Protein AF-A0A6L6HS32-F1 (afdb_monomer)

Organism: NCBI:txid2665644

Solvent-accessible surface area (backbone atoms only — not comparable to full-atom values): 3637 Å² total; per-residue (Å²): 133,69,35,22,31,45,19,34,63,92,42,71,65,26,21,31,25,60,83,70,79,40,66,35,70,81,58,65,55,36,72,25,78,38,68,65,57,49,50,51,50,49,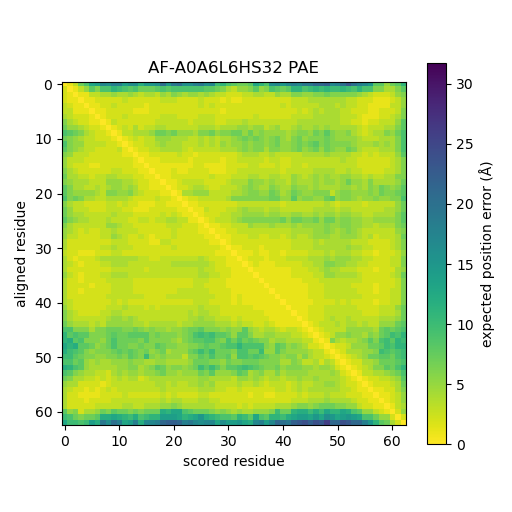69,77,38,43,82,37,86,74,40,44,96,52,63,67,37,84,42,76,50,84,124

Radius of gyration: 10.45 Å; Cα contacts (8 Å, |Δi|>4): 111; chains: 1; bounding box: 23×23×27 Å

pLDDT: mean 87.57, std 7.44, range [52.28, 94.25]

Mean predicted aligned error: 4.1 Å

Structure (mmCIF, N/CA/C/O backbone):
data_AF-A0A6L6HS32-F1
#
_entry.id   AF-A0A6L6HS32-F1
#
loop_
_atom_site.group_PDB
_atom_site.id
_atom_site.type_symbol
_atom_site.label_atom_id
_atom_site.label_alt_id
_atom_site.label_comp_id
_atom_site.label_asym_id
_atom_site.label_entity_id
_atom_site.label_seq_id
_atom_site.pdbx_PDB_ins_code
_atom_site.Cartn_x
_atom_site.Cartn_y
_atom_site.Cartn_z
_atom_site.occupancy
_atom_site.B_iso_or_equiv
_atom_site.auth_seq_id
_atom_site.auth_comp_id
_atom_site.auth_asym_id
_atom_site.auth_atom_id
_atom_site.pdbx_PDB_model_num
ATOM 1 N N . MET A 1 1 ? 7.198 -10.653 -13.913 1.00 65.44 1 MET A N 1
ATOM 2 C CA . MET A 1 1 ? 6.012 -10.753 -13.040 1.00 65.44 1 MET A CA 1
ATOM 3 C C . MET A 1 1 ? 5.629 -9.337 -12.696 1.00 65.44 1 MET A C 1
ATOM 5 O O . MET A 1 1 ? 6.532 -8.521 -12.569 1.00 65.44 1 MET A O 1
ATOM 9 N N . ASP A 1 2 ? 4.337 -9.043 -12.643 1.00 84.38 2 ASP A N 1
ATOM 10 C CA . ASP A 1 2 ? 3.882 -7.735 -12.188 1.00 84.38 2 ASP A CA 1
ATOM 11 C C . ASP A 1 2 ? 3.905 -7.745 -10.662 1.00 84.38 2 ASP A C 1
ATOM 13 O O . ASP A 1 2 ? 3.391 -8.675 -10.048 1.00 84.38 2 ASP A O 1
ATOM 17 N N . GLU A 1 3 ? 4.541 -6.745 -10.069 1.00 91.38 3 GLU A N 1
ATOM 18 C CA . GLU A 1 3 ? 4.589 -6.558 -8.624 1.00 91.38 3 GLU A CA 1
ATOM 19 C C . GLU A 1 3 ? 3.842 -5.274 -8.273 1.00 91.38 3 GLU A C 1
ATOM 21 O O . GLU A 1 3 ? 3.739 -4.360 -9.094 1.00 91.38 3 GLU A O 1
ATOM 26 N N . TYR A 1 4 ? 3.300 -5.203 -7.063 1.00 92.69 4 TYR A N 1
ATOM 27 C CA . TYR A 1 4 ? 2.525 -4.064 -6.582 1.00 92.69 4 TYR A CA 1
ATOM 28 C C . TYR A 1 4 ? 3.062 -3.590 -5.237 1.00 92.69 4 TYR A C 1
ATOM 30 O O . TYR A 1 4 ? 3.449 -4.408 -4.410 1.00 92.69 4 TYR A O 1
ATOM 38 N N . CYS A 1 5 ? 3.049 -2.282 -5.002 1.00 93.25 5 CYS A N 1
ATOM 39 C CA . CYS A 1 5 ? 3.465 -1.669 -3.742 1.00 93.25 5 CYS A CA 1
ATOM 40 C C . CYS A 1 5 ? 2.379 -0.728 -3.227 1.00 93.25 5 CYS A C 1
ATOM 42 O O . CYS A 1 5 ? 1.580 -0.198 -3.999 1.00 93.25 5 CYS A O 1
ATOM 44 N N . LEU A 1 6 ? 2.397 -0.478 -1.920 1.00 92.38 6 LEU A N 1
ATOM 45 C CA . LEU A 1 6 ? 1.575 0.552 -1.291 1.00 92.38 6 LEU A CA 1
ATOM 46 C C . LEU A 1 6 ? 2.390 1.833 -1.134 1.00 92.38 6 LEU A C 1
ATOM 48 O O . LEU A 1 6 ? 3.472 1.799 -0.550 1.00 92.38 6 LEU A O 1
ATOM 52 N N . CYS A 1 7 ? 1.864 2.955 -1.612 1.00 92.88 7 CYS A N 1
ATOM 53 C CA . CYS A 1 7 ? 2.480 4.273 -1.476 1.00 92.88 7 CYS A CA 1
ATOM 54 C C . CYS A 1 7 ? 1.555 5.237 -0.748 1.00 92.88 7 CYS A C 1
ATOM 56 O O . CYS A 1 7 ? 0.338 5.064 -0.767 1.00 92.88 7 CYS A O 1
ATOM 58 N N . LEU A 1 8 ? 2.110 6.306 -0.182 1.00 91.06 8 LEU A N 1
ATOM 59 C CA . LEU A 1 8 ? 1.294 7.434 0.260 1.00 91.06 8 LEU A CA 1
ATOM 60 C C . LEU A 1 8 ? 0.683 8.137 -0.956 1.00 91.06 8 LEU A C 1
ATOM 62 O O . LEU A 1 8 ? 1.406 8.534 -1.870 1.00 91.06 8 LEU A O 1
ATOM 66 N N . ARG A 1 9 ? -0.635 8.355 -0.939 1.00 87.38 9 ARG A N 1
ATOM 67 C CA . ARG A 1 9 ? -1.346 9.056 -2.020 1.00 87.38 9 ARG A CA 1
ATOM 68 C C . ARG A 1 9 ? -0.814 10.476 -2.236 1.00 87.38 9 ARG A C 1
ATOM 70 O O . ARG A 1 9 ? -0.728 10.938 -3.368 1.00 87.38 9 ARG A O 1
ATOM 77 N N . ASP A 1 10 ? -0.430 11.145 -1.153 1.00 86.31 10 ASP A N 1
ATOM 78 C CA . ASP A 1 10 ? 0.123 12.502 -1.202 1.00 86.31 10 ASP A CA 1
ATOM 79 C C . ASP A 1 10 ? 1.611 12.524 -1.588 1.00 86.31 10 ASP A C 1
ATOM 81 O O . ASP A 1 10 ? 2.133 13.567 -1.981 1.00 86.31 10 ASP A O 1
ATOM 85 N N . ASN A 1 11 ? 2.316 11.390 -1.472 1.00 86.06 11 ASN A N 1
ATOM 86 C CA . ASN A 1 11 ? 3.739 11.296 -1.785 1.00 86.06 11 ASN A CA 1
ATOM 87 C C . ASN A 1 11 ? 4.122 9.892 -2.304 1.00 86.06 11 ASN A C 1
ATOM 89 O O . ASN A 1 11 ? 4.584 9.050 -1.529 1.00 86.06 11 ASN A O 1
ATOM 93 N N . PRO A 1 12 ? 3.985 9.635 -3.619 1.00 84.19 12 PRO A N 1
ATOM 94 C CA . PRO A 1 12 ? 4.171 8.305 -4.214 1.00 84.19 12 PRO A CA 1
ATOM 95 C C . PRO A 1 12 ? 5.588 7.727 -4.089 1.00 84.19 12 PRO A C 1
ATOM 97 O O . PRO A 1 12 ? 5.800 6.538 -4.329 1.00 84.19 12 PRO A O 1
ATOM 100 N N . HIS A 1 13 ? 6.570 8.561 -3.737 1.00 86.94 13 HIS A N 1
ATOM 101 C CA . HIS A 1 13 ? 7.939 8.124 -3.469 1.00 86.94 13 HIS A CA 1
ATOM 102 C C . HIS A 1 13 ? 8.059 7.358 -2.150 1.00 86.94 13 HIS A C 1
ATOM 104 O O . HIS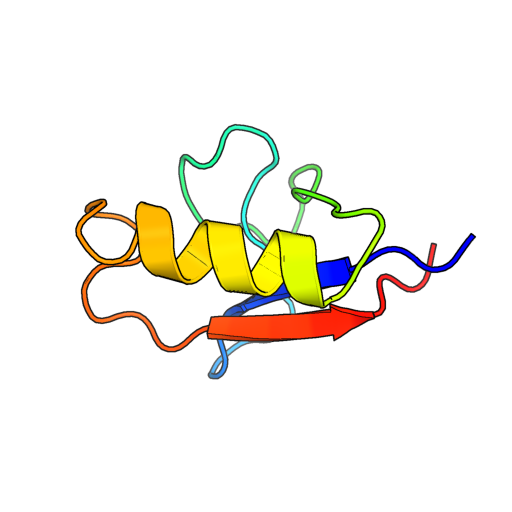 A 1 13 ? 8.954 6.532 -2.021 1.00 86.94 13 HIS A O 1
ATOM 110 N N . PHE A 1 14 ? 7.165 7.609 -1.192 1.00 90.56 14 PHE A N 1
ATOM 111 C CA . PHE A 1 14 ? 7.137 6.934 0.099 1.00 90.56 14 PHE A CA 1
ATOM 112 C C . PHE A 1 14 ? 6.320 5.655 -0.014 1.00 90.56 14 PHE A C 1
ATOM 114 O O . PHE A 1 14 ? 5.095 5.699 -0.159 1.00 90.56 14 PHE A O 1
ATOM 121 N N . ARG A 1 15 ? 7.012 4.518 0.054 1.00 92.44 15 ARG A N 1
ATOM 122 C CA . ARG A 1 15 ? 6.428 3.184 -0.083 1.00 92.44 15 ARG A CA 1
ATOM 123 C C . ARG A 1 15 ? 6.399 2.492 1.268 1.00 92.44 15 ARG A C 1
ATOM 125 O O . ARG A 1 15 ? 7.293 2.702 2.084 1.00 92.44 15 ARG A O 1
ATOM 132 N N . LEU A 1 16 ? 5.377 1.673 1.499 1.00 92.88 16 LEU A N 1
ATOM 133 C CA . LEU A 1 16 ? 5.278 0.853 2.699 1.00 92.88 16 LEU A CA 1
ATOM 134 C C . LEU A 1 16 ? 6.528 -0.023 2.779 1.00 92.88 16 LEU A C 1
ATOM 136 O O . LEU A 1 16 ? 6.851 -0.730 1.825 1.00 92.88 16 LEU A O 1
ATOM 140 N N . THR A 1 17 ? 7.232 0.042 3.898 1.00 93.19 17 THR A N 1
ATOM 141 C CA . THR A 1 17 ? 8.450 -0.729 4.127 1.00 93.19 17 THR A CA 1
ATOM 142 C C . THR A 1 17 ? 8.129 -2.217 4.221 1.00 93.19 17 THR A C 1
ATOM 144 O O . THR A 1 17 ? 7.045 -2.613 4.652 1.00 93.19 17 THR A O 1
ATOM 147 N N . ARG A 1 18 ? 9.075 -3.077 3.833 1.00 90.81 18 ARG A N 1
ATOM 148 C CA . ARG A 1 18 ? 8.907 -4.540 3.851 1.00 90.81 18 ARG A CA 1
ATOM 149 C C . ARG A 1 18 ? 8.517 -5.117 5.218 1.00 90.81 18 ARG A C 1
ATOM 151 O O . ARG A 1 18 ? 7.868 -6.157 5.277 1.00 90.81 18 ARG A O 1
ATOM 158 N N . ASP A 1 19 ? 8.913 -4.468 6.306 1.00 88.56 19 ASP A N 1
ATOM 159 C CA . ASP A 1 19 ? 8.552 -4.848 7.677 1.00 88.56 19 ASP A CA 1
ATOM 160 C C . ASP A 1 19 ? 7.159 -4.349 8.110 1.00 88.56 19 ASP A C 1
ATOM 162 O O . ASP A 1 19 ? 6.706 -4.668 9.214 1.00 88.56 19 ASP A O 1
ATOM 166 N N . GLY A 1 20 ? 6.483 -3.569 7.260 1.00 86.00 20 GLY A N 1
ATOM 167 C CA . GLY A 1 20 ? 5.208 -2.937 7.566 1.00 86.00 20 GLY A CA 1
ATOM 168 C C . GLY A 1 20 ? 5.290 -2.076 8.822 1.00 86.00 20 GLY A C 1
ATOM 169 O O . GLY A 1 20 ? 4.362 -2.137 9.628 1.00 86.00 20 GLY A O 1
ATOM 170 N N . GLN A 1 21 ? 6.427 -1.392 9.044 1.00 85.75 21 GLN A N 1
ATOM 171 C CA . GLN A 1 21 ? 6.668 -0.464 10.163 1.00 85.75 21 GLN A CA 1
ATOM 172 C C . GLN A 1 21 ? 6.552 1.025 9.795 1.00 85.75 21 GLN A C 1
ATOM 174 O O . GLN A 1 21 ? 6.432 1.869 10.689 1.00 85.75 21 GLN A O 1
ATOM 179 N N . GLY A 1 22 ? 6.473 1.355 8.506 1.00 89.06 22 GLY A N 1
ATOM 180 C CA . GLY A 1 22 ? 6.038 2.672 8.063 1.00 89.06 22 GLY A CA 1
ATOM 181 C C . GLY A 1 22 ? 6.168 2.851 6.561 1.00 89.06 22 GLY A C 1
ATOM 182 O O . GLY A 1 22 ? 6.184 1.885 5.805 1.00 89.06 22 GLY A O 1
ATOM 183 N N . PHE A 1 23 ? 6.278 4.104 6.127 1.00 91.25 23 PHE A N 1
ATOM 184 C CA . PHE A 1 23 ? 6.567 4.444 4.740 1.00 91.25 23 PHE A CA 1
ATOM 185 C C . PHE A 1 23 ? 7.939 5.095 4.645 1.00 91.25 23 PHE A C 1
ATOM 187 O O . PHE A 1 23 ? 8.240 6.013 5.407 1.00 91.25 23 PHE A O 1
ATOM 194 N N . ASP A 1 24 ? 8.740 4.659 3.682 1.00 90.81 24 ASP A N 1
ATOM 195 C CA . ASP A 1 24 ? 10.073 5.196 3.432 1.00 90.81 24 ASP A CA 1
ATOM 196 C C . ASP A 1 24 ? 10.348 5.230 1.920 1.00 90.81 24 ASP A C 1
ATOM 198 O O . ASP A 1 24 ? 9.774 4.458 1.148 1.00 90.81 24 ASP A O 1
ATOM 202 N N . ALA A 1 25 ? 11.181 6.173 1.480 1.00 89.81 25 ALA A N 1
ATOM 203 C CA . ALA A 1 25 ? 11.508 6.360 0.065 1.00 89.81 25 ALA A CA 1
ATOM 204 C C . ALA A 1 25 ? 12.761 5.593 -0.394 1.00 89.81 25 ALA A C 1
ATOM 206 O O . ALA A 1 25 ? 13.031 5.499 -1.592 1.00 89.81 25 ALA A O 1
ATOM 207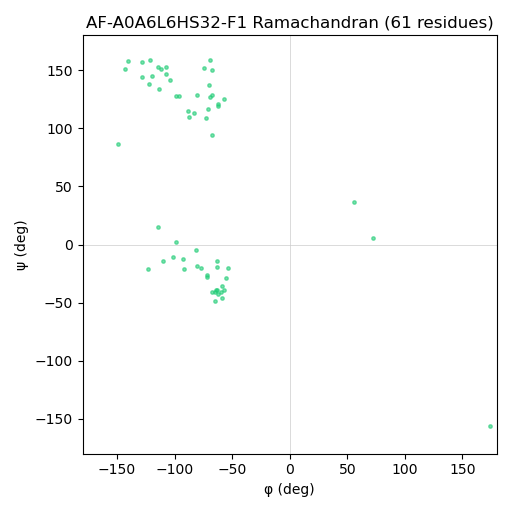 N N . HIS A 1 26 ? 13.546 5.074 0.548 1.00 88.50 26 HIS A N 1
ATOM 208 C CA . HIS A 1 2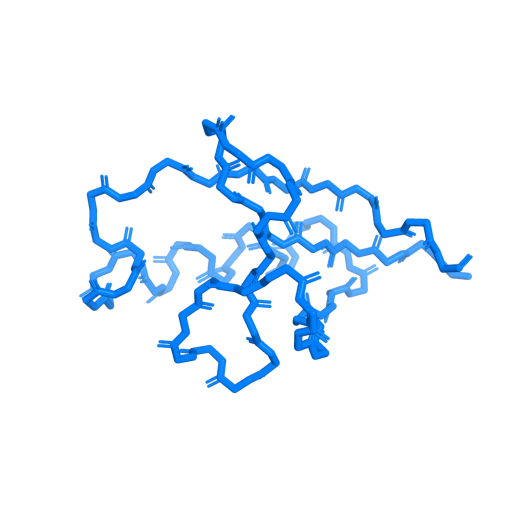6 ? 14.842 4.438 0.327 1.00 88.50 26 HIS A CA 1
ATOM 209 C C . HIS A 1 26 ? 14.913 3.006 0.869 1.00 88.50 26 HIS A C 1
ATOM 211 O O . HIS A 1 26 ? 15.769 2.238 0.429 1.00 88.50 26 HIS A O 1
ATOM 217 N N . ALA A 1 27 ? 14.049 2.639 1.816 1.00 89.56 27 ALA A N 1
ATOM 218 C CA . ALA A 1 27 ? 13.951 1.274 2.313 1.00 89.56 27 ALA A CA 1
ATOM 219 C C . ALA A 1 27 ? 13.370 0.316 1.259 1.00 89.56 27 ALA A C 1
ATOM 221 O O . ALA A 1 27 ? 12.676 0.721 0.325 1.00 89.56 27 ALA A O 1
ATOM 222 N N . GLU A 1 28 ? 13.636 -0.980 1.436 1.00 90.56 28 GLU A N 1
ATOM 223 C CA . GLU A 1 28 ? 13.047 -2.024 0.597 1.00 90.56 28 GLU A CA 1
ATOM 224 C C . GLU A 1 28 ? 11.512 -2.004 0.757 1.00 90.56 28 GLU A C 1
ATOM 226 O O . GLU A 1 28 ? 11.018 -2.150 1.886 1.00 90.56 28 GLU A O 1
ATOM 231 N N . PRO A 1 29 ? 10.748 -1.797 -0.331 1.00 92.38 29 PRO A N 1
ATOM 232 C CA . PRO A 1 29 ? 9.302 -1.718 -0.248 1.00 92.38 29 PRO A CA 1
ATOM 233 C C . PRO A 1 29 ? 8.689 -3.103 -0.039 1.00 92.38 29 PRO A C 1
ATOM 235 O O . PRO A 1 29 ? 9.216 -4.125 -0.481 1.00 92.38 29 PRO A O 1
ATOM 238 N N . MET A 1 30 ? 7.527 -3.134 0.602 1.00 92.81 30 MET A N 1
ATOM 239 C CA . MET A 1 30 ? 6.666 -4.305 0.611 1.00 92.81 30 MET A CA 1
ATOM 240 C C . MET A 1 30 ? 6.052 -4.482 -0.779 1.00 92.81 30 MET A C 1
ATOM 242 O O . MET A 1 30 ? 5.298 -3.625 -1.244 1.00 92.81 30 MET A O 1
ATOM 246 N N . VAL A 1 31 ? 6.389 -5.601 -1.419 1.00 94.25 31 VAL A N 1
ATOM 247 C CA . VAL A 1 31 ? 5.882 -5.988 -2.738 1.00 94.25 31 VAL A CA 1
ATOM 248 C C . VAL A 1 31 ? 4.821 -7.080 -2.608 1.00 94.25 31 VAL A C 1
ATOM 250 O O . VAL A 1 31 ? 4.948 -7.997 -1.795 1.00 94.25 31 VAL A O 1
ATOM 253 N N . PHE A 1 32 ? 3.786 -6.989 -3.433 1.00 93.69 32 PHE A N 1
ATOM 254 C CA . PHE A 1 32 ? 2.692 -7.949 -3.544 1.00 93.69 32 PH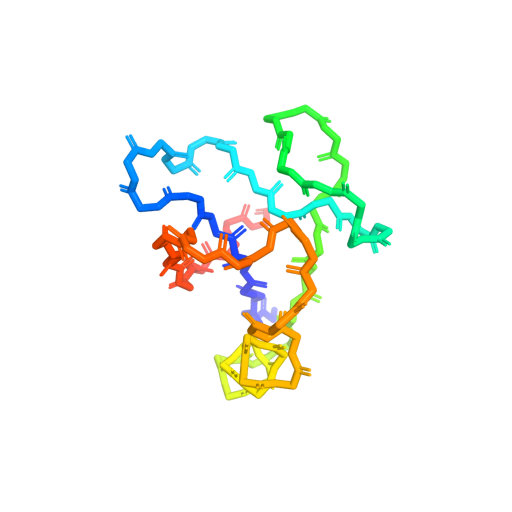E A CA 1
ATOM 255 C C . PHE A 1 32 ? 2.657 -8.519 -4.960 1.00 93.69 32 PHE A C 1
ATOM 257 O O . PHE A 1 32 ? 2.935 -7.803 -5.925 1.00 93.69 32 PHE A O 1
ATOM 264 N N . ALA A 1 33 ? 2.296 -9.796 -5.101 1.00 92.62 33 ALA A N 1
ATOM 265 C CA . ALA A 1 33 ? 2.265 -10.448 -6.409 1.00 92.62 33 ALA A CA 1
ATOM 266 C C . ALA A 1 33 ? 1.025 -10.049 -7.225 1.00 92.62 33 ALA A C 1
ATOM 268 O O . ALA A 1 33 ? 1.003 -10.200 -8.446 1.00 92.62 33 ALA A O 1
ATOM 269 N N . THR A 1 34 ? -0.021 -9.550 -6.559 1.00 93.38 34 THR A N 1
ATOM 270 C CA . THR A 1 34 ? -1.257 -9.090 -7.199 1.00 93.38 34 THR A CA 1
ATOM 271 C C . THR A 1 34 ? -1.800 -7.825 -6.538 1.00 93.38 34 THR A C 1
ATOM 273 O O . THR A 1 34 ? -1.516 -7.535 -5.375 1.00 93.38 34 THR A O 1
ATOM 276 N N . TYR A 1 35 ? -2.625 -7.084 -7.281 1.00 92.12 35 TYR A N 1
ATOM 277 C CA . TYR A 1 35 ? -3.355 -5.932 -6.748 1.00 92.12 35 TYR A CA 1
ATOM 278 C C . TYR A 1 35 ? -4.276 -6.330 -5.584 1.00 92.12 35 TYR A C 1
ATOM 280 O O . TYR A 1 35 ? -4.339 -5.624 -4.580 1.00 92.12 35 TYR A O 1
ATOM 288 N N . ASP A 1 36 ? -4.955 -7.475 -5.699 1.00 93.94 36 ASP A N 1
ATOM 289 C CA . ASP A 1 36 ? -5.894 -7.961 -4.684 1.00 93.94 36 ASP A CA 1
ATOM 290 C C . ASP A 1 36 ? -5.185 -8.271 -3.360 1.00 93.94 36 ASP A C 1
ATOM 292 O O . ASP A 1 36 ? -5.694 -7.922 -2.299 1.00 93.94 36 ASP A O 1
ATOM 296 N N . GLU A 1 37 ? -3.975 -8.840 -3.401 1.00 93.94 37 GLU A N 1
ATOM 297 C CA . GLU A 1 37 ? -3.158 -9.050 -2.198 1.00 93.94 37 GLU A CA 1
ATOM 298 C C . GLU A 1 37 ? -2.784 -7.731 -1.510 1.00 93.94 37 GLU A C 1
ATOM 300 O O . GLU A 1 37 ? -2.871 -7.628 -0.283 1.00 93.94 37 GLU A O 1
ATOM 305 N N . ALA A 1 38 ? -2.404 -6.710 -2.287 1.00 92.31 38 ALA A N 1
ATOM 306 C CA . ALA A 1 38 ? -2.106 -5.384 -1.751 1.00 92.31 38 ALA A CA 1
ATOM 307 C C . ALA A 1 38 ? -3.359 -4.736 -1.138 1.00 92.31 38 ALA A C 1
ATOM 309 O O . ALA A 1 38 ? -3.296 -4.146 -0.058 1.00 92.31 38 ALA A O 1
ATOM 310 N N . TYR A 1 39 ? -4.515 -4.885 -1.788 1.00 91.94 39 TYR A N 1
ATOM 311 C CA . TYR A 1 39 ? -5.791 -4.381 -1.285 1.00 91.94 39 TYR A CA 1
ATOM 312 C C . TYR A 1 39 ? -6.211 -5.076 0.015 1.00 91.94 39 TYR A C 1
ATOM 314 O O . TYR A 1 39 ? -6.489 -4.405 1.013 1.00 91.94 39 TYR A O 1
ATOM 322 N N . ASP A 1 40 ? -6.161 -6.406 0.053 1.00 93.69 40 ASP A N 1
ATOM 323 C CA . ASP A 1 40 ? -6.437 -7.197 1.252 1.00 93.69 40 ASP A CA 1
ATOM 324 C C . ASP A 1 40 ? -5.526 -6.800 2.416 1.00 93.69 40 ASP A C 1
ATOM 326 O O . ASP A 1 40 ? -5.977 -6.721 3.564 1.00 93.69 40 ASP A O 1
ATOM 330 N N . TYR A 1 41 ? -4.253 -6.509 2.134 1.00 91.69 41 TYR A N 1
ATOM 331 C CA . TYR A 1 41 ? -3.323 -6.023 3.145 1.00 91.69 41 TYR A CA 1
ATOM 332 C C . TYR A 1 41 ? -3.813 -4.715 3.779 1.00 91.69 41 TYR A C 1
ATOM 334 O O . TYR A 1 41 ? -3.837 -4.619 5.010 1.00 91.69 41 TYR A O 1
ATOM 342 N N . THR A 1 42 ? -4.263 -3.746 2.971 1.00 89.25 42 THR A N 1
ATOM 343 C CA . THR A 1 42 ? -4.796 -2.471 3.488 1.00 89.25 42 THR A CA 1
ATOM 344 C C . THR A 1 42 ? -6.046 -2.665 4.336 1.00 89.25 42 THR A C 1
ATOM 346 O O . THR A 1 42 ? -6.171 -2.029 5.377 1.00 89.25 42 THR A O 1
ATOM 349 N N . LEU A 1 43 ? -6.941 -3.580 3.955 1.00 89.81 43 LEU A N 1
ATOM 350 C CA . LEU A 1 43 ? -8.159 -3.854 4.718 1.00 89.81 43 LEU A CA 1
ATOM 351 C C . LEU A 1 43 ? -7.860 -4.495 6.074 1.00 89.81 43 LEU A C 1
ATOM 353 O O . LEU A 1 43 ? -8.487 -4.142 7.070 1.00 89.81 43 LEU A O 1
ATOM 357 N N . ARG A 1 44 ? -6.902 -5.426 6.122 1.00 89.75 44 ARG A N 1
ATOM 358 C CA . ARG A 1 44 ? -6.522 -6.130 7.357 1.00 89.75 44 ARG A CA 1
ATOM 359 C C . ARG A 1 44 ? -5.768 -5.243 8.343 1.00 89.75 44 ARG A C 1
ATOM 361 O O . ARG A 1 44 ? -5.841 -5.492 9.542 1.00 89.75 44 ARG A O 1
ATOM 368 N N . HIS A 1 45 ? -5.054 -4.239 7.842 1.00 87.50 45 HIS A N 1
ATOM 369 C CA . HIS A 1 45 ? -4.175 -3.382 8.638 1.00 87.50 45 HIS A CA 1
ATOM 370 C C . HIS A 1 45 ? -4.653 -1.925 8.699 1.00 87.50 45 HIS A C 1
ATOM 372 O O . HIS A 1 45 ? -3.900 -1.055 9.123 1.00 87.50 45 HIS A O 1
ATOM 378 N N . ASN A 1 46 ? -5.902 -1.631 8.325 1.00 81.00 46 ASN A N 1
ATOM 379 C CA . ASN A 1 46 ? -6.447 -0.266 8.347 1.00 81.00 46 ASN A CA 1
ATOM 380 C C . ASN A 1 46 ? -6.514 0.360 9.755 1.00 81.00 46 ASN A C 1
ATOM 382 O O . ASN A 1 46 ? -6.592 1.579 9.872 1.00 81.00 46 ASN A O 1
ATOM 386 N N . THR A 1 47 ? -6.468 -0.456 10.812 1.00 81.25 47 THR A N 1
ATOM 387 C CA . THR A 1 47 ? -6.360 -0.013 12.211 1.00 81.25 47 THR A CA 1
ATOM 388 C C . THR A 1 47 ? -4.932 -0.084 12.751 1.00 81.25 47 THR A C 1
ATOM 390 O O . THR A 1 47 ? -4.711 0.142 13.939 1.00 81.25 47 THR A O 1
ATOM 393 N N . SER A 1 48 ? -3.951 -0.481 11.938 1.00 82.94 48 SER A N 1
ATOM 394 C CA . SER A 1 48 ? -2.551 -0.418 12.345 1.00 82.94 48 SER A CA 1
ATOM 395 C C . SER A 1 48 ? -2.129 1.052 12.406 1.00 82.94 48 SER A C 1
ATOM 397 O O . SER A 1 48 ? -2.422 1.779 11.459 1.00 82.94 48 SER A O 1
ATOM 399 N N . PRO A 1 49 ? -1.384 1.496 13.438 1.00 78.19 49 PRO A N 1
ATOM 400 C CA . PRO A 1 49 ? -1.064 2.916 13.649 1.00 78.19 49 PRO A CA 1
ATOM 401 C C . PRO A 1 49 ? -0.414 3.636 12.460 1.00 78.19 49 PRO A C 1
ATOM 403 O O . PRO A 1 49 ? -0.391 4.856 12.392 1.00 78.19 49 PRO A O 1
ATOM 406 N N . GLN A 1 50 ? 0.162 2.875 11.538 1.00 76.75 50 GLN A N 1
ATOM 407 C CA . GLN A 1 50 ? 0.900 3.377 10.387 1.00 76.75 50 GLN A CA 1
ATOM 408 C C . GLN A 1 50 ? 0.030 3.565 9.141 1.00 76.75 50 GLN A C 1
ATOM 410 O O . GLN A 1 50 ? 0.415 4.283 8.225 1.00 76.75 50 GLN A O 1
ATOM 415 N N . LEU A 1 51 ? -1.115 2.882 9.092 1.00 75.81 51 LEU A N 1
ATOM 416 C CA . LEU A 1 51 ? -2.104 2.971 8.018 1.00 75.81 51 LEU A CA 1
ATOM 417 C C . LEU A 1 51 ? -3.388 3.663 8.494 1.00 75.81 51 LEU A C 1
ATOM 419 O O . LEU A 1 51 ? -4.204 4.085 7.676 1.00 75.81 51 LEU A O 1
ATOM 423 N N . GLU A 1 52 ? -3.565 3.811 9.806 1.00 82.88 52 GLU A N 1
ATOM 424 C CA . GLU A 1 52 ? -4.693 4.507 10.406 1.00 82.88 52 GLU A CA 1
ATOM 425 C C . GLU A 1 52 ? -4.709 5.982 9.980 1.00 82.88 52 GLU A C 1
ATOM 427 O O . GLU A 1 52 ? -3.776 6.743 10.231 1.00 82.88 52 GLU A O 1
ATOM 432 N N . GLY A 1 53 ? -5.786 6.392 9.305 1.00 80.56 53 GLY A N 1
ATOM 433 C CA . GLY A 1 53 ? -5.948 7.765 8.814 1.00 80.56 53 GLY A CA 1
ATOM 434 C C . GLY A 1 53 ? -5.058 8.130 7.621 1.00 80.56 53 GLY A C 1
ATOM 435 O O . GLY A 1 53 ? -5.075 9.283 7.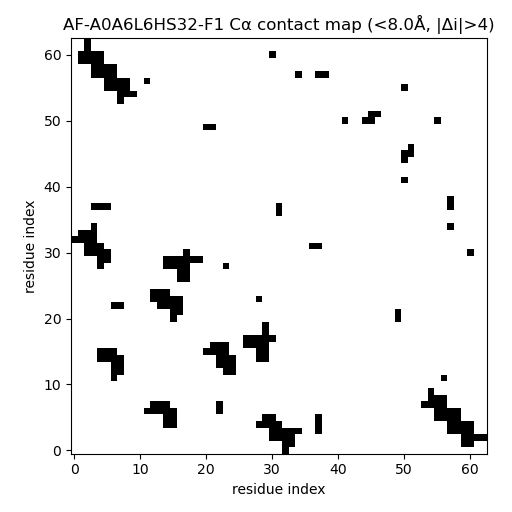188 1.00 80.56 53 GLY A O 1
ATOM 436 N N . VAL A 1 54 ? -4.316 7.171 7.062 1.00 83.06 54 VAL A N 1
ATOM 437 C CA . VAL A 1 54 ? -3.415 7.390 5.929 1.00 83.06 54 VAL A CA 1
ATOM 438 C C . VAL A 1 54 ? -4.093 6.969 4.628 1.00 83.06 54 VAL A C 1
ATOM 440 O O . VAL A 1 54 ? -4.582 5.850 4.487 1.00 83.06 54 VAL A O 1
ATOM 443 N N . SER A 1 55 ? -4.106 7.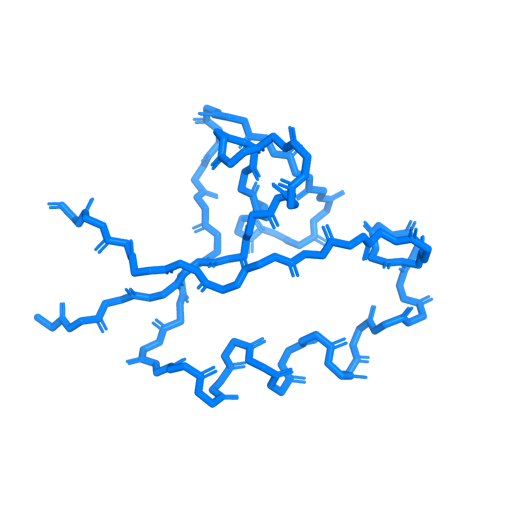868 3.643 1.00 87.19 55 SER A N 1
ATOM 444 C 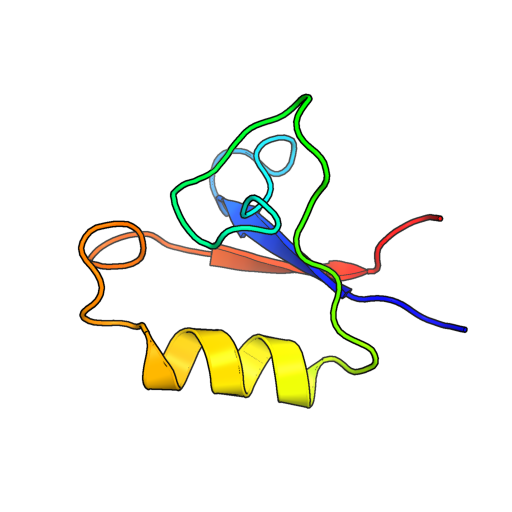CA . SER A 1 55 ? -4.551 7.530 2.289 1.00 87.19 55 SER A CA 1
ATOM 445 C C . SER A 1 55 ? -3.406 6.894 1.515 1.00 87.19 55 SER A C 1
ATOM 447 O O . SER A 1 55 ? -2.419 7.561 1.202 1.00 87.19 55 SER A O 1
ATOM 449 N N . VAL A 1 56 ? -3.555 5.613 1.192 1.00 89.56 56 VAL A N 1
ATOM 450 C CA . VAL A 1 56 ? -2.579 4.855 0.407 1.00 89.56 56 VAL A CA 1
ATOM 451 C C . VAL A 1 56 ? -3.088 4.580 -1.002 1.00 89.56 56 VAL A C 1
ATOM 453 O O . VAL A 1 56 ? -4.294 4.498 -1.238 1.00 89.56 56 VAL A O 1
ATOM 456 N N . GLU A 1 57 ? -2.161 4.431 -1.936 1.00 91.94 57 GLU A N 1
ATOM 457 C CA . GLU A 1 57 ? -2.417 4.035 -3.317 1.00 91.94 57 GLU A CA 1
ATOM 458 C C . GLU A 1 57 ? -1.634 2.759 -3.637 1.00 91.94 57 GLU A C 1
ATOM 460 O O . GLU A 1 57 ? -0.479 2.614 -3.234 1.00 91.94 57 GLU A O 1
ATOM 465 N N . ILE A 1 58 ? -2.273 1.826 -4.345 1.00 93.31 58 ILE A N 1
ATOM 466 C CA . ILE A 1 58 ? -1.615 0.620 -4.850 1.00 93.31 58 ILE A CA 1
ATOM 467 C C . ILE A 1 58 ? -1.042 0.955 -6.222 1.00 93.31 58 ILE A C 1
ATOM 469 O O . ILE A 1 58 ? -1.791 1.209 -7.167 1.00 93.31 58 ILE A O 1
ATOM 473 N N . VAL A 1 59 ? 0.280 0.929 -6.340 1.00 91.38 59 VAL A N 1
ATOM 474 C CA . VAL A 1 59 ? 0.985 1.196 -7.597 1.00 91.38 59 VAL A CA 1
ATOM 475 C C . VAL A 1 59 ? 1.656 -0.070 -8.103 1.00 91.38 59 VAL A C 1
ATOM 477 O O . VAL A 1 59 ? 2.064 -0.925 -7.318 1.00 91.38 59 VAL A O 1
ATOM 480 N N . LYS A 1 60 ? 1.811 -0.180 -9.422 1.00 90.25 60 LYS A N 1
ATOM 481 C CA . LYS A 1 60 ? 2.657 -1.214 -10.016 1.00 90.25 60 LYS A CA 1
ATOM 482 C C . LYS A 1 60 ? 4.121 -0.893 -9.696 1.00 90.25 60 LYS A C 1
ATOM 484 O O . LYS A 1 60 ? 4.571 0.227 -9.925 1.00 90.25 60 LYS A O 1
ATOM 489 N N . SER A 1 61 ? 4.841 -1.856 -9.136 1.00 81.19 61 SER A N 1
ATOM 490 C CA . SER A 1 61 ? 6.281 -1.779 -8.929 1.00 81.19 61 SER A CA 1
ATOM 491 C C . SER A 1 61 ? 6.957 -1.933 -10.291 1.00 81.19 61 SER A C 1
ATOM 493 O O . SER A 1 61 ? 6.914 -3.006 -10.894 1.00 81.19 61 SER A O 1
ATOM 495 N N . ASP A 1 62 ? 7.525 -0.845 -10.810 1.00 68.31 62 ASP A N 1
ATOM 496 C CA . ASP A 1 62 ? 8.548 -0.921 -11.853 1.00 68.31 62 ASP A CA 1
ATOM 497 C C . ASP A 1 62 ? 9.782 -1.560 -11.209 1.00 68.31 62 ASP A C 1
ATOM 499 O O . ASP A 1 62 ? 10.535 -0.884 -10.503 1.00 68.31 62 ASP A O 1
ATOM 503 N N . ALA A 1 63 ? 9.908 -2.880 -11.347 1.00 52.28 63 ALA A N 1
ATOM 504 C CA . ALA A 1 63 ? 11.114 -3.615 -10.979 1.00 52.28 63 ALA A CA 1
ATOM 505 C C . ALA A 1 63 ? 12.327 -3.145 -11.799 1.00 52.28 63 ALA A C 1
ATOM 507 O O . ALA A 1 63 ? 12.158 -2.897 -13.017 1.00 52.28 63 ALA A O 1
#

Sequence (63 aa):
MDEYCLCLRDNPHFRLTRDGQGFDAHAEPMVFATYDEAYDYTLRHNTSPQLEGVSVEIVKSDA

Secondary structure (DSSP, 8-state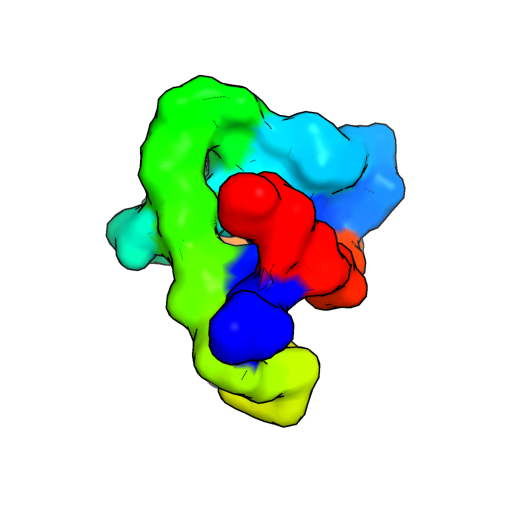):
--EEEEEETTEEEEEEBTTSS-EESSSPBPEESSHHHHHHHHHHTTTSTTTTT--EEEEEE--

Foldseek 3Di:
DKKKWKAFPVGRLFTQACVNPETDNPHHHNIDPDPVVVVVVCVVCCVPPRNPVTDIDIDTDPD